Protein AF-A0A816H4E5-F1 (afdb_monomer)

Structure (mmCIF, N/CA/C/O backbone):
data_AF-A0A816H4E5-F1
#
_entry.id   AF-A0A816H4E5-F1
#
loop_
_atom_site.group_PDB
_atom_site.id
_atom_site.type_symbol
_atom_site.label_atom_id
_atom_site.label_alt_id
_atom_site.label_comp_id
_atom_site.label_asym_id
_atom_site.label_entity_id
_atom_site.label_seq_id
_atom_site.pdbx_PDB_ins_code
_atom_site.Cartn_x
_atom_site.Cartn_y
_atom_site.Cartn_z
_atom_site.occupancy
_atom_site.B_iso_or_equiv
_atom_site.auth_seq_id
_atom_site.auth_comp_id
_atom_site.auth_asym_id
_atom_site.auth_atom_id
_atom_site.pdbx_PDB_model_num
ATOM 1 N N . ILE A 1 1 ? 21.279 2.224 11.576 1.00 62.22 1 ILE A N 1
ATOM 2 C CA . ILE A 1 1 ? 20.087 2.809 12.242 1.00 62.22 1 ILE A CA 1
ATOM 3 C C . ILE A 1 1 ? 19.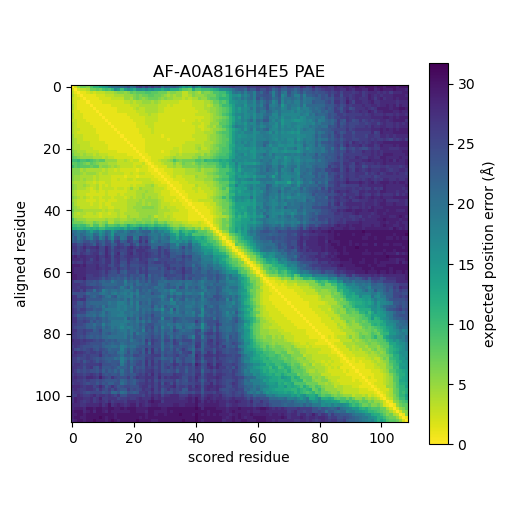223 3.607 11.260 1.00 62.22 1 ILE A C 1
ATOM 5 O O . ILE A 1 1 ? 18.076 3.229 11.075 1.00 62.22 1 ILE A O 1
ATOM 9 N N . GLN A 1 2 ? 19.721 4.661 10.594 1.00 75.56 2 GLN A N 1
ATOM 10 C CA . GLN A 1 2 ? 18.872 5.470 9.691 1.00 75.56 2 GLN A CA 1
ATOM 11 C C . GLN A 1 2 ? 18.427 4.720 8.422 1.00 75.56 2 GLN A C 1
ATOM 13 O O . GLN A 1 2 ? 17.239 4.708 8.117 1.00 75.56 2 GLN A O 1
ATOM 18 N N . GLU A 1 3 ? 19.348 4.041 7.731 1.00 83.25 3 GLU A N 1
ATOM 19 C CA . GLU A 1 3 ? 19.027 3.272 6.516 1.00 83.25 3 GLU A CA 1
ATOM 20 C C . GLU A 1 3 ? 18.075 2.104 6.796 1.00 83.25 3 GLU A C 1
ATOM 22 O O . GLU A 1 3 ? 17.076 1.937 6.112 1.00 83.25 3 GLU A O 1
ATOM 27 N N . GLU A 1 4 ? 18.334 1.349 7.860 1.00 84.00 4 GLU A N 1
ATOM 28 C CA . GLU A 1 4 ? 17.481 0.243 8.305 1.00 84.00 4 GLU A CA 1
ATOM 29 C C . GLU A 1 4 ? 16.048 0.700 8.611 1.00 84.00 4 GLU A C 1
ATOM 31 O O . GLU A 1 4 ? 15.085 0.049 8.214 1.00 84.00 4 GLU A O 1
ATOM 36 N N . THR A 1 5 ? 15.892 1.868 9.245 1.00 86.19 5 THR A N 1
ATOM 37 C CA . THR A 1 5 ? 14.567 2.439 9.525 1.00 86.19 5 THR A CA 1
ATOM 38 C C . THR A 1 5 ? 13.844 2.822 8.232 1.00 86.19 5 THR A C 1
ATOM 40 O O . THR A 1 5 ? 12.655 2.542 8.094 1.00 86.19 5 THR A O 1
ATOM 43 N N . LEU A 1 6 ? 14.556 3.426 7.274 1.00 86.81 6 LEU A N 1
ATOM 44 C CA . LEU A 1 6 ? 14.004 3.795 5.969 1.00 86.81 6 LEU A CA 1
ATOM 45 C C . LEU A 1 6 ? 13.586 2.548 5.173 1.00 86.81 6 LEU A C 1
ATOM 47 O O . LEU A 1 6 ? 12.460 2.473 4.691 1.00 86.81 6 LEU A O 1
ATOM 51 N N . ARG A 1 7 ? 14.459 1.538 5.099 1.00 86.88 7 ARG A N 1
ATOM 52 C CA . ARG A 1 7 ? 14.197 0.264 4.411 1.00 86.88 7 ARG A CA 1
ATOM 53 C C . ARG A 1 7 ? 13.011 -0.469 5.021 1.00 86.88 7 ARG A C 1
ATOM 55 O O . ARG A 1 7 ? 12.161 -0.974 4.294 1.00 86.88 7 ARG A O 1
ATOM 62 N N . PHE A 1 8 ? 12.896 -0.461 6.347 1.00 87.06 8 PHE A N 1
ATOM 63 C CA . PHE A 1 8 ? 11.754 -1.048 7.037 1.00 87.06 8 PHE A CA 1
ATOM 64 C C . PHE A 1 8 ? 10.441 -0.301 6.756 1.00 87.06 8 PHE A C 1
ATOM 66 O O . PHE A 1 8 ? 9.391 -0.932 6.620 1.00 87.06 8 PHE A O 1
ATOM 73 N N . GLN A 1 9 ? 10.477 1.029 6.631 1.00 83.94 9 GLN A N 1
ATOM 74 C CA . GLN A 1 9 ? 9.308 1.808 6.210 1.00 83.94 9 GLN A CA 1
ATOM 75 C C . GLN A 1 9 ? 8.900 1.480 4.770 1.00 83.94 9 GLN A C 1
ATOM 77 O O . GLN A 1 9 ? 7.719 1.232 4.523 1.00 83.94 9 GLN A O 1
ATOM 82 N N . THR A 1 10 ? 9.860 1.398 3.847 1.00 86.25 10 THR A N 1
ATOM 83 C CA . THR A 1 10 ? 9.607 0.985 2.459 1.00 86.25 10 THR A CA 1
ATOM 84 C C . THR A 1 10 ? 8.997 -0.413 2.406 1.00 86.25 10 THR A C 1
ATOM 86 O O . THR A 1 10 ? 7.954 -0.607 1.789 1.00 86.25 10 THR A O 1
ATOM 89 N N . PHE A 1 11 ? 9.567 -1.363 3.149 1.00 88.19 11 PHE A N 1
ATOM 90 C CA . PHE A 1 11 ? 9.062 -2.730 3.230 1.00 88.19 11 PHE A CA 1
ATOM 91 C C . PHE A 1 11 ? 7.605 -2.800 3.707 1.00 88.19 11 PHE A C 1
ATOM 93 O O . PHE A 1 11 ? 6.795 -3.513 3.114 1.00 88.19 11 PHE A O 1
ATOM 100 N N . LYS A 1 12 ? 7.233 -2.032 4.742 1.00 88.00 12 LYS A N 1
ATOM 101 C CA . LYS A 1 12 ? 5.837 -1.955 5.209 1.00 88.00 12 LYS A CA 1
ATOM 102 C C . LYS A 1 12 ? 4.891 -1.477 4.111 1.00 88.00 12 LYS A C 1
ATOM 104 O O . LYS A 1 12 ? 3.806 -2.036 3.960 1.00 88.00 12 LYS A O 1
ATOM 109 N N . GLN A 1 13 ? 5.299 -0.467 3.348 1.00 87.75 13 GLN A N 1
ATOM 110 C CA . GLN A 1 13 ? 4.490 0.065 2.256 1.00 87.75 13 GLN A CA 1
ATOM 111 C C . GLN A 1 13 ? 4.314 -0.967 1.133 1.00 87.75 13 GLN A C 1
ATOM 113 O O . GLN A 1 13 ? 3.204 -1.152 0.624 1.00 87.75 13 GLN A O 1
ATOM 118 N N . THR A 1 14 ? 5.382 -1.685 0.785 1.00 88.25 14 THR A N 1
ATOM 119 C CA . THR A 1 14 ? 5.337 -2.752 -0.220 1.00 88.25 14 THR A CA 1
ATOM 120 C C . THR A 1 14 ? 4.445 -3.903 0.234 1.00 88.25 14 THR A C 1
ATOM 122 O O . THR A 1 14 ? 3.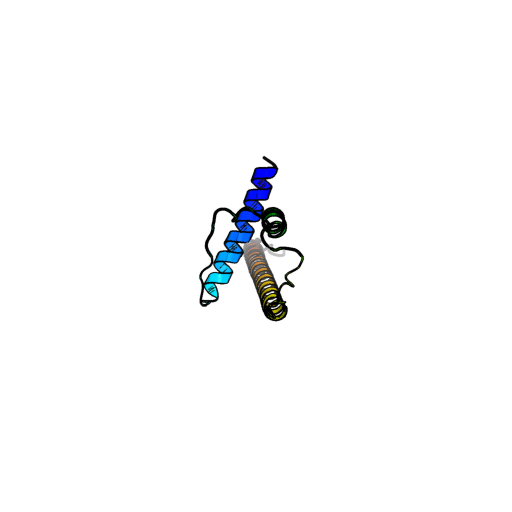595 -4.350 -0.531 1.00 88.25 14 THR A O 1
ATOM 125 N N . LEU A 1 15 ? 4.550 -4.329 1.497 1.00 87.19 15 LEU A N 1
ATOM 126 C CA . LEU A 1 15 ? 3.683 -5.359 2.076 1.00 87.19 15 LEU A CA 1
ATOM 127 C C . LEU A 1 15 ? 2.202 -4.966 2.000 1.00 87.19 15 LEU A C 1
ATOM 129 O O . LEU A 1 15 ? 1.377 -5.775 1.580 1.00 87.19 15 LEU A O 1
ATOM 133 N N . LEU A 1 16 ? 1.861 -3.723 2.352 1.00 86.62 16 LEU A N 1
ATOM 134 C CA . LEU A 1 16 ? 0.486 -3.229 2.228 1.00 86.62 16 LEU A CA 1
ATOM 135 C C . LEU A 1 16 ? -0.003 -3.270 0.780 1.00 86.62 16 LEU A C 1
ATOM 137 O O . LEU A 1 16 ? -1.148 -3.636 0.529 1.00 86.62 16 LEU A O 1
ATOM 141 N N . THR A 1 17 ? 0.862 -2.921 -0.168 1.00 87.06 17 THR A N 1
ATOM 142 C CA . THR A 1 17 ? 0.539 -2.944 -1.599 1.00 87.06 17 THR A CA 1
ATOM 143 C C . THR A 1 17 ? 0.294 -4.368 -2.091 1.00 87.06 17 THR A C 1
ATOM 145 O O . THR A 1 17 ? -0.693 -4.608 -2.782 1.00 87.06 17 THR A O 1
ATOM 148 N N . VAL A 1 18 ? 1.134 -5.323 -1.684 1.00 89.00 18 VAL A N 1
ATOM 149 C CA . VAL A 1 18 ? 0.979 -6.749 -2.005 1.00 89.00 18 VAL A CA 1
ATOM 150 C C . VAL A 1 18 ? -0.361 -7.277 -1.494 1.00 89.00 18 VAL A C 1
ATOM 152 O O . VAL A 1 18 ? -1.141 -7.831 -2.265 1.00 89.00 18 VAL A O 1
ATOM 155 N N . VAL A 1 19 ? -0.673 -7.038 -0.216 1.00 88.19 19 VAL A N 1
ATOM 156 C CA . VAL A 1 19 ? -1.936 -7.487 0.388 1.00 88.19 19 VAL A CA 1
ATOM 157 C C . VAL A 1 19 ? -3.136 -6.862 -0.323 1.00 88.19 19 VAL A C 1
ATOM 159 O O . VAL A 1 19 ? -4.059 -7.578 -0.702 1.00 88.19 19 VAL A O 1
ATOM 162 N N . LYS A 1 20 ? -3.109 -5.543 -0.563 1.00 85.00 20 LYS A N 1
ATOM 163 C CA . LYS A 1 20 ? -4.171 -4.831 -1.291 1.00 85.00 20 LYS A CA 1
ATOM 164 C C . LYS A 1 20 ? -4.369 -5.397 -2.701 1.00 85.00 20 LYS A C 1
ATOM 166 O O . LYS A 1 20 ? -5.505 -5.594 -3.110 1.00 85.00 20 LYS A O 1
ATOM 171 N N . THR A 1 21 ? -3.286 -5.705 -3.410 1.00 86.56 21 THR A N 1
ATOM 172 C CA . THR A 1 21 ? -3.338 -6.252 -4.776 1.00 86.56 21 THR A CA 1
ATOM 173 C C . THR A 1 21 ? -3.950 -7.651 -4.797 1.00 86.56 21 THR A C 1
ATOM 175 O O . THR A 1 21 ? -4.811 -7.929 -5.625 1.00 86.56 21 THR A O 1
ATOM 178 N N . ASN A 1 22 ? -3.579 -8.516 -3.851 1.00 88.12 22 ASN A N 1
ATOM 179 C CA . ASN A 1 22 ? -4.088 -9.890 -3.808 1.00 88.12 22 ASN A CA 1
ATOM 180 C C . ASN A 1 22 ? -5.563 -9.964 -3.391 1.00 88.12 22 ASN A C 1
ATOM 182 O O . ASN A 1 22 ? -6.278 -10.868 -3.816 1.00 88.12 22 ASN A O 1
ATOM 186 N N . ILE A 1 23 ? -6.053 -8.987 -2.619 1.00 89.19 23 ILE A N 1
ATOM 187 C CA . ILE A 1 23 ? -7.486 -8.859 -2.306 1.00 89.19 23 ILE A CA 1
ATOM 188 C C . ILE A 1 23 ? -8.320 -8.620 -3.575 1.00 89.19 23 ILE A C 1
ATOM 190 O O . ILE A 1 23 ? -9.460 -9.074 -3.640 1.00 89.19 23 ILE A O 1
ATOM 194 N N . LEU A 1 24 ? -7.760 -7.962 -4.596 1.00 86.19 24 LEU A N 1
ATOM 195 C CA . LEU A 1 24 ? -8.461 -7.674 -5.852 1.00 86.19 24 LEU A CA 1
ATOM 196 C C . LEU A 1 24 ? -8.643 -8.905 -6.757 1.00 86.19 24 LEU A C 1
ATOM 198 O O . LEU A 1 24 ? -9.309 -8.787 -7.781 1.00 86.19 24 LEU A O 1
ATOM 202 N N . GLN A 1 25 ? -8.084 -10.070 -6.393 1.00 86.75 25 GLN A N 1
ATOM 203 C CA . GLN A 1 25 ? -8.228 -11.339 -7.128 1.00 86.75 25 GLN A CA 1
ATOM 204 C C . GLN A 1 25 ? -7.952 -11.201 -8.635 1.00 86.75 25 GLN A C 1
ATOM 206 O O . GLN A 1 25 ? -8.701 -11.691 -9.483 1.00 86.75 25 GLN A O 1
ATOM 211 N N . LEU A 1 26 ? -6.870 -10.499 -8.970 1.00 87.06 26 LEU A N 1
ATOM 212 C CA . LEU A 1 26 ? -6.409 -10.361 -10.347 1.00 87.06 26 LEU A CA 1
ATOM 213 C C . LEU A 1 26 ? -5.933 -11.716 -10.895 1.00 87.06 26 LEU A C 1
ATOM 215 O O . LEU A 1 26 ? -5.770 -12.694 -10.169 1.00 87.06 26 LEU A O 1
ATOM 219 N N . SER A 1 27 ? -5.644 -11.780 -12.196 1.00 91.94 27 SER A N 1
ATOM 220 C CA . SER A 1 27 ? -5.092 -12.991 -12.825 1.00 91.94 27 SER A CA 1
ATOM 221 C C . SER A 1 27 ? -3.658 -13.323 -12.382 1.00 91.94 27 SER A C 1
ATOM 223 O O . SER A 1 27 ? -3.063 -14.266 -12.901 1.00 91.94 27 SER A O 1
ATOM 225 N N . TYR A 1 28 ? -3.078 -12.510 -11.498 1.00 87.75 28 TYR A N 1
ATOM 226 C CA . TYR A 1 28 ? -1.751 -12.674 -10.929 1.00 87.75 28 TYR A CA 1
ATOM 227 C C . TYR A 1 28 ? -1.783 -12.370 -9.430 1.00 87.75 28 TYR A C 1
ATOM 229 O O . TYR A 1 28 ? -2.608 -11.586 -8.959 1.00 87.75 28 TYR A O 1
ATOM 237 N N . GLU A 1 29 ? -0.835 -12.957 -8.707 1.00 89.94 29 GLU A N 1
ATOM 238 C CA . GLU A 1 29 ? -0.592 -12.673 -7.297 1.00 89.94 29 GLU A CA 1
ATOM 239 C C . GLU A 1 29 ? 0.693 -11.855 -7.157 1.00 89.94 29 GLU A C 1
ATOM 241 O O . GLU A 1 29 ? 1.698 -12.094 -7.831 1.00 89.94 29 GLU A O 1
ATOM 246 N N . ALA A 1 30 ? 0.647 -10.849 -6.294 1.00 89.88 30 ALA A N 1
ATOM 247 C CA . ALA A 1 30 ? 1.814 -10.124 -5.838 1.00 89.88 30 ALA A CA 1
ATOM 248 C C . ALA A 1 30 ? 2.448 -10.869 -4.654 1.00 89.88 30 ALA A C 1
ATOM 250 O O . ALA A 1 30 ? 1.754 -11.351 -3.758 1.00 89.88 30 ALA A O 1
ATOM 251 N N . GLU A 1 31 ? 3.777 -10.914 -4.613 1.00 91.06 31 GLU A N 1
ATOM 252 C CA . GLU A 1 31 ? 4.542 -11.526 -3.526 1.00 91.06 31 GLU A CA 1
ATOM 253 C C . GLU A 1 31 ? 5.682 -10.605 -3.088 1.00 91.06 31 GLU A C 1
ATOM 255 O O . GLU A 1 31 ? 6.216 -9.814 -3.873 1.00 91.06 31 GLU A O 1
ATOM 260 N N . LEU A 1 32 ? 6.086 -10.726 -1.821 1.00 90.31 32 LEU A N 1
ATOM 261 C CA . LEU A 1 32 ? 7.298 -10.078 -1.335 1.00 90.31 32 LEU A CA 1
ATOM 262 C C . LEU A 1 32 ? 8.521 -10.789 -1.914 1.00 90.31 32 LEU A C 1
ATOM 264 O O . LEU A 1 32 ? 8.748 -11.968 -1.658 1.00 90.31 32 LEU A O 1
ATOM 268 N N . ASN A 1 33 ? 9.331 -10.050 -2.662 1.00 89.88 33 ASN A N 1
ATOM 269 C CA . ASN A 1 33 ? 10.535 -10.565 -3.300 1.00 89.88 33 ASN A CA 1
ATOM 270 C C . ASN A 1 33 ? 11.786 -9.806 -2.824 1.00 89.88 33 ASN A C 1
ATOM 272 O O . ASN A 1 33 ? 11.732 -8.985 -1.909 1.00 89.88 33 ASN A O 1
ATOM 276 N N . ALA A 1 34 ? 12.925 -10.070 -3.468 1.00 88.19 34 ALA A N 1
ATOM 277 C CA . ALA A 1 34 ? 14.211 -9.445 -3.149 1.00 88.19 34 ALA A CA 1
ATOM 278 C C . ALA A 1 34 ? 14.255 -7.913 -3.340 1.00 88.19 34 ALA A C 1
ATOM 280 O O . ALA A 1 34 ? 15.267 -7.302 -3.022 1.00 88.19 34 ALA A O 1
ATOM 281 N N . TYR A 1 35 ? 13.193 -7.307 -3.873 1.00 88.50 35 TYR A N 1
ATOM 282 C CA . TYR A 1 35 ? 13.054 -5.867 -4.082 1.00 88.50 35 TYR A CA 1
ATOM 283 C C . TYR A 1 35 ? 12.011 -5.244 -3.146 1.00 88.50 35 TYR A C 1
ATOM 285 O O . TYR A 1 35 ? 11.607 -4.101 -3.343 1.00 88.50 35 TYR A O 1
ATOM 293 N N . ALA A 1 36 ? 11.530 -5.982 -2.141 1.00 87.50 36 ALA A N 1
ATOM 294 C CA . ALA A 1 36 ? 10.455 -5.519 -1.269 1.00 87.50 36 ALA A CA 1
ATOM 295 C C . ALA A 1 36 ? 10.816 -4.270 -0.444 1.00 87.50 36 ALA A C 1
ATOM 297 O O . ALA A 1 36 ? 9.933 -3.525 -0.021 1.00 87.50 36 ALA A O 1
ATOM 298 N N . ASP A 1 37 ? 12.102 -4.035 -0.216 1.00 88.50 37 ASP A N 1
ATOM 299 C CA . ASP A 1 37 ? 12.664 -2.895 0.502 1.00 88.50 37 ASP A CA 1
ATOM 300 C C . ASP A 1 37 ? 13.069 -1.731 -0.422 1.00 88.50 37 ASP A C 1
ATOM 302 O O . ASP A 1 37 ? 13.657 -0.747 0.042 1.00 88.50 37 ASP A O 1
ATOM 306 N N . PHE A 1 38 ? 12.757 -1.819 -1.720 1.00 85.12 38 PHE A N 1
ATOM 307 C CA . PHE A 1 38 ? 13.097 -0.808 -2.717 1.00 85.12 38 PHE A CA 1
ATOM 308 C C . PHE A 1 38 ? 11.893 0.074 -3.020 1.00 85.12 38 PHE A C 1
ATOM 310 O O . PHE A 1 38 ? 10.759 -0.383 -3.145 1.00 85.12 38 PHE A O 1
ATOM 317 N N . THR A 1 39 ? 12.155 1.362 -3.202 1.00 85.25 39 THR A N 1
ATOM 318 C CA . THR A 1 39 ? 11.197 2.267 -3.836 1.00 85.25 39 THR A CA 1
ATOM 319 C C . THR A 1 39 ? 11.196 2.053 -5.352 1.00 85.25 39 THR A C 1
ATOM 321 O O . THR A 1 39 ? 12.203 1.639 -5.930 1.00 85.25 39 THR A O 1
ATOM 324 N N . ASN A 1 40 ? 10.102 2.407 -6.034 1.00 81.31 40 ASN A N 1
ATOM 325 C CA . ASN A 1 40 ? 10.025 2.301 -7.500 1.00 81.31 40 ASN A CA 1
ATOM 326 C C . ASN A 1 40 ? 11.168 3.059 -8.200 1.00 81.31 40 ASN A C 1
ATOM 328 O O . ASN A 1 40 ? 11.754 2.550 -9.146 1.00 81.31 40 ASN A O 1
ATOM 332 N N . SER A 1 41 ? 11.553 4.230 -7.676 1.00 83.12 41 SER A N 1
ATOM 333 C CA . SER A 1 41 ? 12.695 5.006 -8.183 1.00 83.12 41 SER A CA 1
ATOM 334 C C . SER A 1 41 ? 14.016 4.235 -8.080 1.00 83.12 41 SER A C 1
ATOM 336 O O . SER A 1 41 ? 14.811 4.221 -9.022 1.00 83.12 41 SER A O 1
ATOM 338 N N . GLU A 1 42 ? 14.250 3.555 -6.955 1.00 84.06 42 GLU A N 1
ATOM 339 C CA . GLU A 1 42 ? 15.447 2.731 -6.762 1.00 84.06 42 GLU A CA 1
ATOM 340 C C . GLU A 1 42 ? 15.444 1.523 -7.699 1.00 84.06 42 GLU A C 1
ATOM 342 O O . GLU A 1 42 ? 16.450 1.262 -8.361 1.00 84.06 42 GLU A O 1
ATOM 347 N N . PHE A 1 43 ? 14.306 0.841 -7.827 1.00 84.69 43 PHE A N 1
ATOM 348 C CA . PHE A 1 43 ? 14.140 -0.275 -8.755 1.00 84.69 43 PHE A CA 1
ATOM 349 C C . PHE A 1 43 ? 14.392 0.148 -10.214 1.00 84.69 43 PHE A C 1
ATOM 351 O O . PHE A 1 43 ? 15.194 -0.473 -10.918 1.00 84.69 43 PHE A O 1
ATOM 358 N N . ASP A 1 44 ? 13.799 1.261 -10.649 1.00 79.38 44 ASP A N 1
ATOM 359 C CA . ASP A 1 44 ? 13.970 1.821 -11.993 1.00 79.38 44 ASP A CA 1
ATOM 360 C C . ASP A 1 44 ? 15.413 2.260 -12.260 1.00 79.38 44 ASP A C 1
ATOM 362 O O . ASP A 1 44 ? 15.946 2.061 -13.358 1.00 79.38 44 ASP A O 1
ATOM 366 N N . SER A 1 45 ? 16.079 2.832 -11.252 1.00 78.56 45 SER A N 1
ATOM 367 C CA . SER A 1 45 ? 17.483 3.231 -11.356 1.00 78.56 45 SER A CA 1
ATOM 368 C C . SER A 1 45 ? 18.409 2.032 -11.587 1.00 78.56 45 SER A C 1
ATOM 370 O O . SER A 1 45 ? 19.368 2.150 -12.349 1.00 78.56 45 SER A O 1
ATOM 372 N N . GLN A 1 46 ? 18.083 0.861 -11.026 1.00 71.00 46 GLN A N 1
ATOM 373 C CA . GLN A 1 46 ? 18.836 -0.377 -11.244 1.00 71.00 46 GLN A CA 1
ATOM 374 C C . GLN A 1 46 ? 18.501 -1.068 -12.573 1.00 71.00 46 GLN A C 1
ATOM 376 O O . GLN A 1 46 ? 19.325 -1.809 -13.109 1.00 71.00 46 GLN A O 1
ATOM 381 N N . LYS A 1 47 ? 17.312 -0.821 -13.137 1.00 65.50 47 LYS A N 1
ATOM 382 C CA . LYS A 1 47 ? 16.875 -1.377 -14.430 1.00 65.50 47 LYS A CA 1
ATOM 383 C C . LYS A 1 47 ? 17.185 -0.484 -15.637 1.00 65.50 47 LYS A C 1
ATOM 385 O O . LYS A 1 47 ? 16.921 -0.900 -16.771 1.00 65.50 47 LYS A O 1
ATOM 390 N N . LYS A 1 48 ? 17.800 0.693 -15.443 1.00 56.66 48 LYS A N 1
ATOM 391 C CA . LYS A 1 48 ? 18.364 1.543 -16.513 1.00 56.66 48 LYS A CA 1
ATOM 392 C C . LYS A 1 48 ? 19.513 0.822 -17.237 1.00 56.66 48 LYS A C 1
ATOM 394 O O . LYS A 1 48 ? 20.688 1.071 -17.001 1.00 56.66 48 LYS A O 1
ATOM 399 N N . GLY A 1 49 ? 19.160 -0.084 -18.138 1.00 57.81 49 GLY A N 1
ATOM 400 C CA . GLY A 1 49 ? 20.122 -0.806 -18.969 1.00 57.81 49 GLY A CA 1
ATOM 401 C C . GLY A 1 49 ? 19.520 -1.858 -19.896 1.00 57.81 49 GLY A C 1
ATOM 402 O O . GLY A 1 49 ? 20.188 -2.254 -20.842 1.00 57.81 49 GLY A O 1
ATOM 403 N N . LEU A 1 50 ? 18.272 -2.298 -19.675 1.00 59.22 50 LEU A N 1
ATOM 404 C CA . LEU A 1 50 ? 17.695 -3.400 -20.461 1.00 59.22 50 LEU A CA 1
ATOM 405 C C . LEU A 1 50 ? 16.989 -2.989 -21.765 1.00 59.22 50 LEU A C 1
ATOM 407 O O . LEU A 1 50 ? 16.716 -3.860 -22.585 1.00 59.22 50 LEU A O 1
ATOM 411 N N . ILE A 1 51 ? 16.694 -1.702 -21.983 1.00 57.28 51 ILE A N 1
ATOM 412 C CA . ILE A 1 51 ? 15.995 -1.233 -23.192 1.00 57.28 51 ILE A CA 1
ATOM 413 C C . ILE A 1 51 ? 16.887 -0.221 -23.926 1.00 57.28 51 ILE A C 1
ATOM 415 O O . ILE A 1 51 ? 17.158 0.849 -23.371 1.00 57.28 51 ILE A O 1
ATOM 419 N N . PRO A 1 52 ? 17.346 -0.516 -25.158 1.00 55.06 52 PRO A N 1
ATOM 420 C CA . PRO A 1 52 ? 18.000 0.470 -26.008 1.00 55.06 52 PRO A CA 1
ATOM 421 C C . PRO A 1 52 ? 17.062 1.658 -26.225 1.00 55.06 52 PRO A C 1
ATOM 423 O O . PRO A 1 52 ? 15.886 1.476 -26.537 1.00 55.06 52 PRO A O 1
ATOM 426 N N . SER A 1 53 ? 17.580 2.881 -26.116 1.00 57.44 53 SER A N 1
ATOM 427 C CA . SER A 1 53 ? 16.834 4.141 -26.283 1.00 57.44 53 SER A CA 1
ATOM 428 C C . SER A 1 53 ? 16.086 4.286 -27.622 1.00 57.44 53 SER A C 1
ATOM 430 O O . SER A 1 53 ? 15.300 5.217 -27.786 1.00 57.44 53 SER A O 1
ATOM 432 N N . SER A 1 54 ? 16.312 3.377 -28.573 1.00 56.44 54 SER A N 1
ATOM 433 C CA . SER A 1 54 ? 15.689 3.308 -29.895 1.00 56.44 54 SER A CA 1
ATOM 434 C C . SER A 1 54 ? 14.365 2.535 -29.948 1.00 56.44 54 SER A C 1
ATOM 436 O O . SER A 1 54 ? 13.613 2.708 -30.908 1.00 56.44 54 SER A O 1
ATOM 438 N N . GLN A 1 55 ? 14.032 1.716 -28.945 1.00 53.47 55 GLN A N 1
ATOM 439 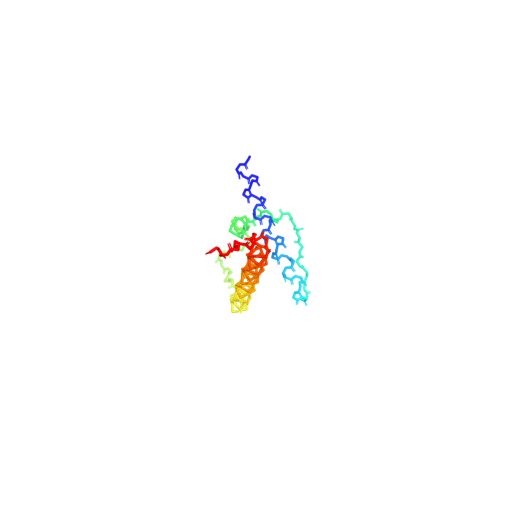C CA . GLN A 1 55 ? 12.702 1.116 -28.840 1.00 53.47 55 GLN A CA 1
ATOM 440 C C . GLN A 1 55 ? 11.795 2.072 -28.070 1.00 53.47 55 GLN A C 1
ATOM 442 O O . GLN A 1 55 ? 11.926 2.238 -26.857 1.00 53.47 55 GLN A O 1
ATOM 447 N N . LYS A 1 56 ? 10.862 2.719 -28.784 1.00 51.00 56 LYS A N 1
ATOM 448 C CA . LYS A 1 56 ? 9.736 3.401 -28.141 1.00 51.00 56 LYS A CA 1
ATOM 449 C C . LYS A 1 56 ? 9.101 2.393 -27.187 1.00 51.00 56 LYS A C 1
ATOM 451 O O . LYS A 1 56 ? 8.659 1.336 -27.634 1.00 51.00 56 LYS A O 1
ATOM 456 N N . ARG A 1 57 ? 9.073 2.708 -25.887 1.00 50.06 57 ARG A N 1
ATOM 457 C CA . ARG A 1 57 ? 8.181 2.003 -24.967 1.00 50.06 57 ARG A CA 1
ATOM 458 C C . ARG A 1 57 ? 6.802 2.127 -25.600 1.00 50.06 57 ARG A C 1
ATOM 460 O O . ARG A 1 57 ? 6.363 3.248 -25.857 1.00 50.06 57 ARG A O 1
ATOM 467 N N . ASN A 1 58 ? 6.163 1.009 -25.926 1.00 45.72 58 ASN A N 1
ATOM 468 C CA . ASN A 1 58 ? 4.733 1.054 -26.173 1.00 45.72 58 ASN A CA 1
ATOM 469 C C . ASN A 1 58 ? 4.151 1.667 -24.897 1.00 45.72 58 ASN A C 1
ATOM 471 O O . ASN A 1 58 ? 4.373 1.116 -23.818 1.00 45.72 58 ASN A O 1
ATOM 475 N N . HIS A 1 59 ? 3.543 2.851 -24.998 1.00 48.38 59 HIS A N 1
ATOM 476 C CA . HIS A 1 59 ? 2.719 3.378 -23.919 1.00 48.38 59 HIS A CA 1
ATOM 477 C C . HIS A 1 59 ? 1.619 2.336 -23.738 1.00 48.38 59 HIS A C 1
ATOM 479 O O . HIS A 1 59 ? 0.701 2.249 -24.551 1.00 48.38 59 HIS A O 1
ATOM 485 N N . PHE A 1 60 ? 1.799 1.454 -22.760 1.00 45.47 60 PHE A N 1
ATOM 486 C CA . PHE A 1 60 ? 0.716 0.622 -22.286 1.00 45.47 60 PHE A CA 1
ATOM 487 C C . PHE A 1 60 ? -0.309 1.582 -21.695 1.00 45.47 60 PHE A C 1
ATOM 489 O O . PHE A 1 60 ? 0.043 2.491 -20.947 1.00 45.47 60 PHE A O 1
ATOM 496 N N . ASN A 1 61 ? -1.557 1.421 -22.116 1.00 47.91 61 ASN A N 1
ATOM 497 C CA . ASN A 1 61 ? -2.685 2.307 -21.836 1.00 47.91 61 ASN A CA 1
ATOM 498 C C . ASN A 1 61 ? -3.177 2.177 -20.374 1.00 47.91 61 ASN A C 1
ATOM 500 O O . ASN A 1 61 ? -4.348 2.403 -20.086 1.00 47.91 61 ASN A O 1
ATOM 504 N N . ASP A 1 62 ? -2.290 1.766 -19.467 1.00 53.69 62 ASP A N 1
ATOM 505 C CA . ASP A 1 62 ? -2.595 1.352 -18.097 1.00 53.69 62 ASP A CA 1
ATOM 506 C C . ASP A 1 62 ? -2.549 2.537 -17.122 1.00 53.69 62 ASP A C 1
ATOM 508 O O . ASP A 1 62 ? -2.992 2.406 -15.985 1.00 53.69 62 ASP A O 1
ATOM 512 N N . ASP A 1 63 ? -2.074 3.709 -17.564 1.00 54.56 63 ASP A N 1
ATOM 513 C CA . ASP A 1 63 ? -2.029 4.932 -16.752 1.00 54.56 63 ASP A CA 1
ATOM 514 C C . ASP A 1 63 ? -3.430 5.306 -16.228 1.00 54.56 63 ASP A C 1
ATOM 516 O O . ASP A 1 63 ? -3.577 5.728 -15.086 1.00 54.56 63 ASP A O 1
ATOM 520 N N . GLU A 1 64 ? -4.488 5.066 -17.009 1.00 57.03 64 GLU A N 1
ATOM 521 C CA . GLU A 1 64 ? -5.871 5.353 -16.601 1.00 57.03 64 GLU A CA 1
ATOM 522 C C . GLU A 1 64 ? -6.395 4.351 -15.551 1.00 57.03 64 GLU A C 1
ATOM 524 O O . GLU A 1 64 ? -7.115 4.731 -14.624 1.00 57.03 64 GLU A O 1
ATOM 529 N N . GLN A 1 65 ? -5.977 3.082 -15.639 1.00 59.25 65 GLN A N 1
ATOM 530 C CA . GLN A 1 65 ? -6.307 2.052 -14.645 1.00 59.25 65 GLN A CA 1
ATOM 531 C C . GLN A 1 65 ? -5.530 2.265 -13.343 1.00 59.25 65 GLN A C 1
ATOM 533 O O . GLN A 1 65 ? -6.088 2.116 -12.257 1.00 59.25 65 GLN A O 1
ATOM 538 N N . ILE A 1 66 ? -4.260 2.668 -13.441 1.00 63.22 66 ILE A N 1
ATOM 539 C CA . ILE A 1 66 ? -3.420 3.013 -12.292 1.00 63.22 66 ILE A CA 1
ATOM 540 C C . ILE A 1 66 ? -3.995 4.234 -11.565 1.00 63.22 66 ILE A C 1
ATOM 542 O O . ILE A 1 66 ? -4.098 4.211 -10.341 1.00 63.22 66 ILE A O 1
ATOM 546 N N . GLU A 1 67 ? -4.428 5.269 -12.287 1.00 63.78 67 GLU A N 1
ATOM 547 C CA . GLU A 1 67 ? -5.072 6.446 -11.687 1.00 63.78 67 GLU A CA 1
ATOM 548 C C . GLU A 1 67 ? -6.400 6.094 -10.994 1.00 63.78 67 GLU A C 1
ATOM 550 O O . GLU A 1 67 ? -6.670 6.583 -9.893 1.00 63.78 67 GLU A O 1
ATOM 555 N N . GLN A 1 68 ? -7.204 5.188 -11.564 1.00 68.50 68 GLN A N 1
ATOM 556 C CA . GLN A 1 68 ? -8.407 4.671 -10.897 1.00 68.50 68 GLN A CA 1
ATOM 557 C C . GLN A 1 68 ? -8.078 3.900 -9.613 1.00 68.50 68 GLN A C 1
ATOM 559 O O . GLN A 1 68 ? -8.679 4.164 -8.570 1.00 68.50 68 GLN A O 1
ATOM 564 N N . LEU A 1 69 ? -7.081 3.014 -9.651 1.00 70.38 69 LEU A N 1
ATOM 565 C CA . LEU A 1 69 ? -6.602 2.277 -8.479 1.00 70.38 69 LEU A CA 1
ATOM 566 C C . LEU A 1 69 ? -6.077 3.219 -7.386 1.00 70.38 69 LEU A C 1
ATOM 568 O O . LEU A 1 69 ? -6.414 3.067 -6.212 1.00 70.38 69 LEU A O 1
ATOM 572 N N . LEU A 1 70 ? -5.292 4.235 -7.750 1.00 71.06 70 LEU A N 1
ATOM 573 C CA . LEU A 1 70 ? -4.789 5.243 -6.811 1.00 71.06 70 LEU A CA 1
ATOM 574 C C . LEU A 1 70 ? -5.922 6.077 -6.196 1.00 71.06 70 LEU A C 1
ATOM 576 O O . LEU A 1 70 ? -5.864 6.429 -5.012 1.00 71.06 70 LEU A O 1
ATOM 580 N N . PHE A 1 71 ? -6.962 6.379 -6.973 1.00 75.44 71 PHE A N 1
ATOM 581 C CA . PHE A 1 71 ? -8.152 7.069 -6.488 1.00 75.44 71 PHE A CA 1
ATOM 582 C C . PHE A 1 71 ? -8.939 6.218 -5.481 1.00 75.44 71 PHE A C 1
ATOM 584 O O . PHE A 1 71 ? -9.295 6.711 -4.406 1.00 75.44 71 PHE A O 1
ATOM 591 N N . GLU A 1 72 ? -9.163 4.937 -5.777 1.00 76.19 72 GLU A N 1
ATOM 592 C CA . GLU A 1 72 ? -9.830 4.005 -4.862 1.00 76.19 72 GLU A CA 1
ATOM 593 C C . GLU A 1 72 ? -9.042 3.810 -3.564 1.00 76.19 72 GLU A C 1
ATOM 595 O O . GLU A 1 72 ? -9.614 3.917 -2.476 1.00 76.19 72 GLU A O 1
ATOM 600 N N . LEU A 1 73 ? -7.720 3.637 -3.649 1.00 72.69 73 LEU A N 1
ATOM 601 C CA . LEU A 1 73 ? -6.853 3.524 -2.474 1.00 72.69 73 LEU A CA 1
ATOM 602 C C . LEU A 1 73 ? -6.945 4.753 -1.562 1.00 72.69 73 LEU A C 1
ATOM 604 O O . LEU A 1 73 ? -7.041 4.609 -0.342 1.00 72.69 73 LEU A O 1
ATOM 608 N N . ARG A 1 74 ? -6.989 5.957 -2.142 1.00 80.81 74 ARG A N 1
ATOM 609 C CA . ARG A 1 74 ? -7.145 7.206 -1.383 1.00 80.81 74 ARG A CA 1
ATOM 610 C C . ARG A 1 74 ? -8.505 7.293 -0.683 1.00 80.81 74 ARG A C 1
ATOM 612 O O . ARG A 1 74 ? -8.601 7.851 0.411 1.00 80.81 74 ARG A O 1
ATOM 619 N N . ASN A 1 75 ? -9.561 6.762 -1.296 1.00 79.94 75 ASN A N 1
ATOM 620 C CA . ASN A 1 75 ? -10.889 6.732 -0.684 1.00 79.94 75 ASN A CA 1
ATOM 621 C C . ASN A 1 75 ? -10.955 5.736 0.477 1.00 79.94 75 ASN A C 1
ATOM 623 O O . ASN A 1 75 ? -11.528 6.066 1.515 1.00 79.94 75 ASN A O 1
ATOM 627 N N . ILE A 1 76 ? -10.317 4.572 0.339 1.00 80.56 76 ILE A N 1
ATOM 628 C CA . ILE A 1 76 ? -10.209 3.578 1.415 1.00 80.56 76 ILE A CA 1
ATOM 629 C C . ILE A 1 76 ? -9.453 4.165 2.614 1.00 80.56 76 ILE A C 1
ATOM 631 O O . ILE A 1 76 ? -9.920 4.062 3.744 1.00 80.56 76 ILE A O 1
ATOM 635 N N . GLU A 1 77 ? -8.334 4.858 2.388 1.00 78.75 77 GLU A N 1
ATOM 636 C CA . GLU A 1 77 ? -7.572 5.502 3.471 1.00 78.75 77 GLU A CA 1
ATOM 637 C C . GLU A 1 77 ? -8.379 6.585 4.198 1.00 78.75 77 GLU A C 1
ATOM 639 O O . GLU A 1 77 ? -8.324 6.688 5.424 1.00 78.75 77 GLU A O 1
ATOM 644 N N . LYS A 1 78 ? -9.186 7.365 3.467 1.00 80.50 78 LYS A N 1
ATOM 645 C CA . LYS A 1 78 ? -10.109 8.331 4.079 1.00 80.50 78 LYS A CA 1
ATOM 646 C C . LYS A 1 78 ? -11.196 7.653 4.908 1.00 80.50 78 LYS A C 1
ATOM 648 O O . LYS A 1 78 ? -11.516 8.152 5.982 1.00 80.50 78 LYS A O 1
ATOM 653 N N . GLN A 1 79 ? -11.769 6.555 4.420 1.00 74.75 79 GLN A N 1
ATOM 654 C CA . GLN A 1 79 ? -12.788 5.790 5.146 1.00 74.75 79 GLN A CA 1
ATOM 655 C C . GLN A 1 79 ? -12.217 5.233 6.455 1.00 74.75 79 GLN A C 1
ATOM 657 O O . GLN A 1 79 ? -12.821 5.429 7.505 1.00 74.75 79 GLN A O 1
ATOM 662 N N . GLN A 1 80 ? -11.015 4.651 6.406 1.00 77.94 80 GLN A N 1
ATOM 663 C CA . GLN A 1 80 ? -10.308 4.155 7.588 1.00 77.94 80 GLN A CA 1
ATOM 664 C C . GLN A 1 80 ? -10.054 5.277 8.605 1.00 77.94 80 GLN A C 1
ATOM 666 O O . GLN A 1 80 ? -10.365 5.130 9.780 1.00 77.94 80 GLN A O 1
ATOM 671 N N . TYR A 1 81 ? -9.566 6.437 8.151 1.00 82.94 81 TYR A N 1
ATOM 672 C CA . TYR A 1 81 ? -9.351 7.589 9.029 1.00 82.94 81 TYR A CA 1
ATOM 673 C C . TYR A 1 81 ? -10.643 8.068 9.708 1.00 82.94 81 TYR A 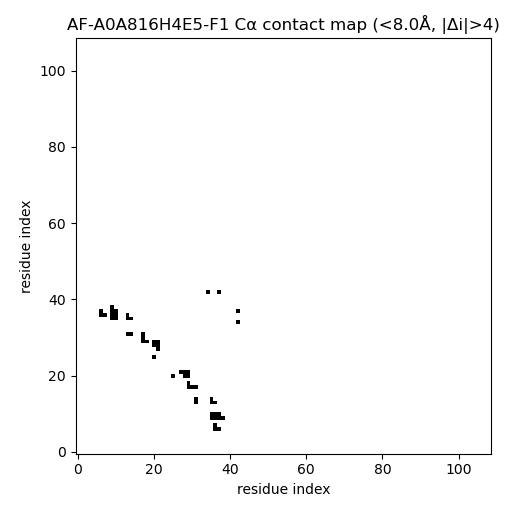C 1
ATOM 675 O O . TYR A 1 81 ? -10.625 8.425 10.886 1.00 82.94 81 TYR A O 1
ATOM 683 N N . MET A 1 82 ? -11.759 8.097 8.975 1.00 75.25 82 MET A N 1
ATOM 684 C CA . MET A 1 82 ? -13.054 8.493 9.533 1.00 75.25 82 MET A CA 1
ATOM 685 C C . MET A 1 82 ? -13.564 7.472 10.552 1.00 75.25 82 MET A C 1
ATOM 687 O O . MET A 1 82 ? -14.078 7.885 11.586 1.00 75.25 82 MET A O 1
ATOM 691 N N . PHE A 1 83 ? -13.367 6.178 10.295 1.00 78.94 83 PHE A N 1
ATOM 692 C CA . PHE A 1 83 ? -13.715 5.101 11.221 1.00 78.94 83 PHE A CA 1
ATOM 693 C C . PHE A 1 83 ? -12.903 5.181 12.52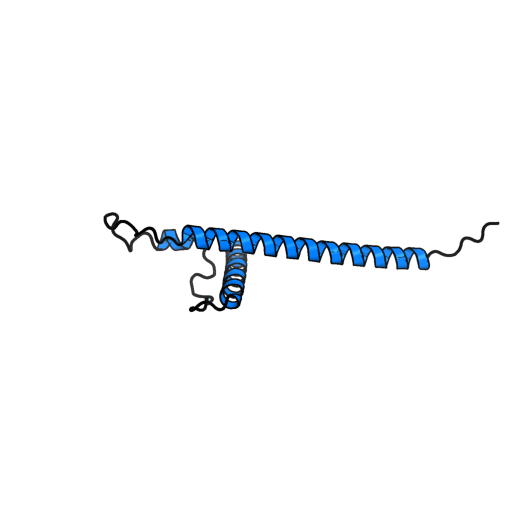8 1.00 78.94 83 PHE A C 1
ATOM 695 O O . PHE A 1 83 ? -13.475 5.261 13.614 1.00 78.94 83 PHE A O 1
ATOM 702 N N . ASP A 1 84 ? -11.576 5.303 12.429 1.00 81.38 84 ASP A N 1
ATOM 703 C CA . ASP A 1 84 ? -10.682 5.458 13.588 1.00 81.38 84 ASP A CA 1
ATOM 704 C C . ASP A 1 84 ? -10.946 6.763 14.367 1.00 81.38 84 ASP A C 1
ATOM 706 O O . ASP A 1 84 ? -10.561 6.924 15.532 1.00 81.38 84 ASP A O 1
ATOM 710 N N . LYS A 1 85 ? -11.521 7.771 13.703 1.00 82.88 85 LYS A N 1
ATOM 711 C CA . LYS A 1 85 ? -11.951 9.013 14.346 1.00 82.88 85 LYS A CA 1
ATOM 712 C C . LYS A 1 85 ? -13.260 8.804 15.109 1.00 82.88 85 LYS A C 1
ATOM 714 O O . LYS A 1 85 ? -13.336 9.256 16.247 1.00 82.88 85 LYS A O 1
ATOM 719 N N . SER A 1 86 ? -14.238 8.111 14.522 1.00 79.19 86 SER A N 1
ATOM 720 C CA . SER A 1 86 ? -15.507 7.816 15.195 1.00 79.19 86 SER A CA 1
ATOM 721 C C . SER A 1 86 ? -15.331 6.920 16.418 1.00 79.19 86 SER A C 1
ATOM 723 O O . SER A 1 86 ? -15.892 7.244 17.457 1.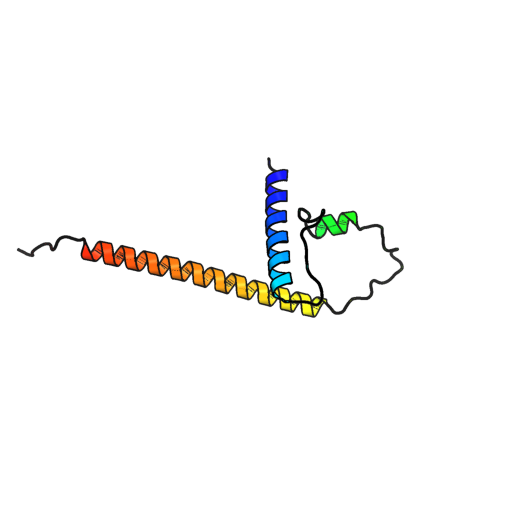00 79.19 86 SER A O 1
ATOM 725 N N . GLU A 1 87 ? -14.492 5.877 16.357 1.00 81.75 87 GLU A N 1
ATOM 726 C CA . GLU A 1 87 ? -14.229 5.026 17.534 1.00 81.75 87 GLU A CA 1
ATOM 727 C C . GLU A 1 87 ? -13.642 5.837 18.698 1.00 81.75 87 GLU A C 1
ATOM 729 O O . GLU A 1 87 ? -14.041 5.680 19.850 1.00 81.75 87 GLU A O 1
ATOM 734 N N . ARG A 1 88 ? -12.731 6.774 18.403 1.00 78.00 88 ARG A N 1
ATOM 735 C CA . ARG A 1 88 ? -12.157 7.658 19.428 1.00 78.00 88 ARG A CA 1
ATOM 736 C C . ARG A 1 88 ? -13.168 8.638 20.015 1.00 78.00 88 ARG A C 1
ATOM 738 O O . ARG A 1 88 ? -13.054 8.976 21.191 1.00 78.00 88 ARG A O 1
ATOM 745 N N . GLU A 1 89 ? -14.106 9.136 1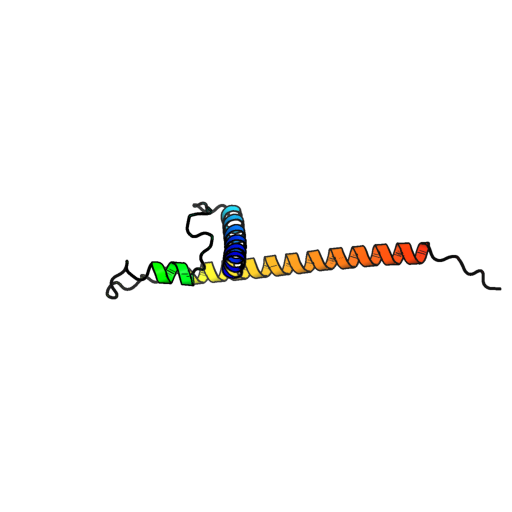9.213 1.00 81.81 89 GLU A N 1
ATOM 746 C CA . GLU A 1 89 ? -15.183 10.010 19.694 1.00 81.81 89 GLU A CA 1
ATOM 747 C C . GLU A 1 89 ? -16.155 9.231 20.596 1.00 81.81 89 GLU A C 1
ATOM 749 O O . GLU A 1 89 ? -16.499 9.716 21.673 1.00 81.81 89 GLU A O 1
ATOM 754 N N . GLU A 1 90 ? -16.496 7.994 20.234 1.00 79.44 90 GLU A N 1
ATOM 755 C CA . GLU A 1 90 ? -17.369 7.117 21.023 1.00 79.44 90 GLU A CA 1
ATOM 756 C C . GLU A 1 90 ? -16.729 6.726 22.372 1.00 79.44 90 GLU A C 1
ATOM 758 O O . GLU A 1 90 ? -17.360 6.859 23.424 1.00 79.44 90 GLU A O 1
ATOM 763 N N . GLU A 1 91 ? -15.435 6.376 22.390 1.00 80.50 91 GLU A N 1
ATOM 764 C CA . GLU A 1 91 ? -14.690 6.130 23.638 1.00 80.50 91 GLU A CA 1
ATOM 765 C C . GLU A 1 91 ? -14.650 7.360 24.563 1.00 80.50 91 GLU A C 1
ATOM 767 O O . GLU A 1 91 ? -14.686 7.238 25.795 1.00 80.50 91 GLU A O 1
ATOM 772 N N . LEU A 1 92 ? -14.535 8.563 23.991 1.00 79.25 92 LEU A N 1
ATOM 773 C CA . LEU A 1 92 ? -14.537 9.810 24.755 1.00 79.25 92 LEU A CA 1
ATOM 774 C C . LEU A 1 92 ? -15.914 10.088 25.363 1.00 79.25 92 LEU A C 1
ATOM 776 O O . LEU A 1 92 ? -15.985 10.468 26.536 1.00 79.25 92 LEU A O 1
ATOM 780 N N . GLU A 1 93 ? -16.991 9.853 24.614 1.00 82.75 93 GLU A N 1
ATOM 781 C CA . GLU A 1 93 ? -18.361 9.995 25.110 1.00 82.75 93 GLU A CA 1
ATOM 782 C C . GLU A 1 93 ? -18.672 8.998 26.230 1.00 82.75 93 GLU A C 1
ATOM 784 O O . GLU A 1 93 ? -19.228 9.389 27.262 1.00 82.75 93 GLU A O 1
ATOM 789 N N . GLU A 1 94 ? -18.265 7.733 26.095 1.00 81.88 94 GLU A N 1
ATOM 790 C CA . GLU A 1 94 ? -18.421 6.738 27.161 1.00 81.88 94 GLU A CA 1
ATOM 791 C C . GLU A 1 94 ? -17.672 7.150 28.432 1.00 81.88 94 GLU A C 1
ATOM 793 O O . GLU A 1 94 ? -18.234 7.113 29.535 1.00 81.88 94 GLU A O 1
ATOM 798 N N . ARG A 1 95 ? -16.424 7.616 28.299 1.00 79.38 95 ARG A N 1
ATOM 799 C CA . ARG A 1 95 ? -15.640 8.130 29.433 1.00 79.38 95 ARG A CA 1
ATOM 800 C C . ARG A 1 95 ? -16.307 9.332 30.092 1.00 79.38 95 ARG A C 1
ATOM 802 O O . ARG A 1 95 ? -16.328 9.416 31.323 1.00 79.38 95 ARG A O 1
ATOM 809 N N . GLU A 1 96 ? -16.877 10.243 29.309 1.00 82.62 96 GLU A N 1
ATOM 810 C CA . GLU A 1 96 ? -17.582 11.412 29.832 1.00 82.62 96 GLU A CA 1
ATOM 811 C C . GLU A 1 96 ? -18.888 11.019 30.546 1.00 82.62 96 GLU A C 1
ATOM 813 O O . GLU A 1 96 ? -19.207 11.567 31.606 1.00 82.62 96 GLU A O 1
ATOM 818 N N . GLN A 1 97 ? -19.626 10.030 30.031 1.00 80.00 97 GLN A N 1
ATOM 819 C CA . GLN A 1 97 ? -20.816 9.493 30.695 1.00 80.00 97 GLN A CA 1
ATOM 820 C C . GLN A 1 97 ? -20.476 8.791 32.014 1.00 80.00 97 GLN A C 1
ATOM 822 O O . GLN A 1 97 ? -21.172 8.999 33.015 1.00 80.00 97 GLN A O 1
ATOM 827 N N . ILE A 1 98 ? -19.402 7.997 32.046 1.00 83.31 98 ILE A N 1
ATOM 828 C CA . ILE A 1 98 ? -18.899 7.364 33.273 1.00 83.31 98 ILE A CA 1
ATOM 829 C C . ILE A 1 98 ? -18.515 8.441 34.290 1.00 83.31 98 ILE A C 1
ATOM 831 O O . ILE A 1 98 ? -18.944 8.376 35.445 1.00 83.31 98 ILE A O 1
ATOM 835 N N . TYR A 1 99 ? -17.788 9.476 33.857 1.00 78.38 99 TYR A N 1
ATOM 836 C CA . TYR A 1 99 ? -17.416 10.599 34.713 1.00 78.38 99 TYR A CA 1
ATOM 837 C C . TYR A 1 99 ? -18.653 11.294 35.303 1.00 78.38 99 TYR A C 1
ATOM 839 O O . TYR A 1 99 ? -18.763 11.406 36.525 1.00 78.38 99 TYR A O 1
ATOM 847 N N . LYS A 1 100 ? -19.644 11.652 34.474 1.00 78.75 100 LYS A N 1
ATOM 848 C CA . LYS A 1 100 ? -20.905 12.279 34.915 1.00 78.75 100 LYS A CA 1
ATOM 849 C C . LYS A 1 100 ? -21.702 11.416 35.897 1.00 78.75 100 LYS A C 1
ATOM 851 O O . LYS A 1 100 ? -22.289 11.960 36.828 1.00 78.75 100 LYS A O 1
ATOM 856 N N . ARG A 1 101 ? -21.712 10.088 35.726 1.00 76.94 101 ARG A N 1
ATOM 857 C CA . ARG A 1 101 ? -22.373 9.146 36.653 1.00 76.94 101 ARG A CA 1
ATOM 858 C C . ARG A 1 101 ? -21.618 8.964 37.971 1.00 76.94 101 ARG A C 1
ATOM 860 O O . ARG A 1 101 ? -22.242 8.655 38.980 1.00 76.94 101 ARG A O 1
ATOM 867 N N . SER A 1 102 ? -20.298 9.140 37.961 1.00 72.75 102 SER A N 1
ATOM 868 C CA . SER A 1 102 ? -19.436 8.997 39.143 1.00 72.75 102 SER A CA 1
ATOM 869 C C . SER A 1 102 ? -19.344 10.258 40.012 1.00 72.75 102 SER A C 1
ATOM 871 O O . SER A 1 102 ? -18.852 10.189 41.139 1.00 72.75 102 SER A O 1
ATOM 873 N N . LEU A 1 103 ? -19.826 11.408 39.520 1.00 68.44 103 LEU A N 1
ATOM 874 C CA . LEU A 1 103 ? -19.854 12.646 40.295 1.00 68.44 103 LEU A CA 1
ATOM 875 C C . LEU A 1 103 ? -20.838 12.511 41.472 1.00 68.44 103 LEU A C 1
ATOM 877 O O . LEU A 1 103 ? -22.017 12.216 41.259 1.00 68.44 103 LEU A O 1
ATOM 881 N N . PRO A 1 104 ? -20.397 12.744 42.722 1.00 68.12 104 PRO A N 1
ATOM 882 C CA . PRO A 1 104 ? -21.288 12.686 43.869 1.00 68.12 104 PRO A CA 1
ATOM 883 C C . PRO A 1 104 ? -22.353 13.777 43.736 1.00 68.12 104 PRO A C 1
ATOM 885 O O . PRO A 1 104 ? -22.032 14.943 43.498 1.00 68.12 104 PRO A O 1
ATOM 888 N N . LEU A 1 105 ? -23.625 13.399 43.912 1.00 64.00 105 LEU A N 1
ATOM 889 C CA . LEU A 1 105 ? -24.747 14.330 44.021 1.00 64.00 105 LEU A CA 1
ATOM 890 C C . LEU A 1 105 ? -24.441 15.327 45.143 1.00 64.00 105 LEU A C 1
ATOM 892 O O . LEU A 1 105 ? -24.632 15.021 46.323 1.00 64.00 105 LEU A O 1
ATOM 896 N N . GLN A 1 106 ? -23.971 16.524 44.786 1.00 62.44 106 GLN A N 1
ATOM 897 C CA . GLN A 1 106 ? -23.961 17.648 45.709 1.00 62.44 106 GLN A CA 1
ATOM 898 C C . GLN A 1 106 ? -25.423 17.957 46.025 1.00 62.44 106 GLN A C 1
ATOM 900 O O . GLN A 1 106 ? -26.134 18.587 45.240 1.00 62.44 106 GLN A O 1
ATOM 905 N N . ARG A 1 107 ? -25.899 17.431 47.159 1.00 54.38 107 ARG A N 1
ATOM 906 C CA . ARG A 1 107 ? -27.192 17.799 47.731 1.00 54.38 107 ARG A CA 1
ATOM 907 C C . ARG A 1 107 ? -27.149 19.308 47.949 1.00 54.38 107 ARG A C 1
ATOM 909 O O . ARG A 1 107 ? -26.385 19.780 48.786 1.00 54.38 107 ARG A O 1
ATOM 916 N N . ARG A 1 108 ? -27.924 20.044 47.150 1.00 51.53 108 ARG A N 1
ATOM 917 C CA . ARG A 1 108 ? -28.198 21.465 47.374 1.00 51.53 108 ARG A CA 1
ATOM 918 C C . ARG A 1 108 ? -28.779 21.608 48.783 1.00 51.53 108 ARG A C 1
ATOM 920 O O . ARG A 1 108 ? -29.826 21.022 49.057 1.00 51.53 108 ARG A O 1
ATOM 927 N N . GLY A 1 109 ? -28.046 22.304 49.650 1.00 48.03 109 GLY A N 1
ATOM 928 C CA . GLY A 1 109 ? -28.587 22.926 50.858 1.00 48.03 109 GLY A CA 1
ATOM 929 C C . GLY A 1 109 ? -29.297 24.223 50.514 1.00 48.03 109 GLY A C 1
ATOM 930 O O . GLY A 1 109 ? -28.965 24.799 49.450 1.00 48.03 109 GLY A O 1
#

Secondary structure (DSSP, 8-state):
-HHHHHHHHHHHHHHHHHHHHHHTT-SS-----TTTT--HHHHHHHHTTSS-TTS-----TTHHHHHHHHHHHHHHHHHHHHHHHHHHHHHHHHHHHHHHHHS------

Foldseek 3Di:
DVLVVLLVVQLVVLVVVQVVVVVVVPPDHDDDDPCSSPDPVRVVVVVVPDDDPPDDDPPPPCVVVVVVVVVVVVVVVVVVVVVVVVVVVVVVVVVVVVVVVPDPPPPDD

Nearest PDB structures (foldseek):
  3f75-assembly1_P  TM=9.377E-01  e=1.536E-02  Toxoplasma gondii RH
  8h3h-assembly1_A  TM=2.298E-01  e=3.573E+00  Homo sapiens

Radius of gyration: 24.52 Å; Cα contacts (8 Å, |Δi|>4): 27; chains: 1; bounding box: 49×36×81 Å

Solvent-accessible surface area (backbone atoms only — not comparable to full-atom values): 6582 Å² total; per-residue (Å²): 109,70,65,60,53,52,33,51,52,38,27,52,54,42,51,52,48,30,54,57,50,44,73,66,67,52,102,61,77,61,74,88,53,101,59,35,53,49,52,70,69,57,53,50,63,74,55,73,76,82,70,64,92,83,61,76,74,76,81,67,83,48,64,65,56,50,51,50,52,54,51,52,53,54,50,52,53,50,51,50,53,52,50,63,46,49,57,54,51,51,53,48,51,53,51,50,50,51,50,64,72,67,54,79,82,76,76,82,125

Or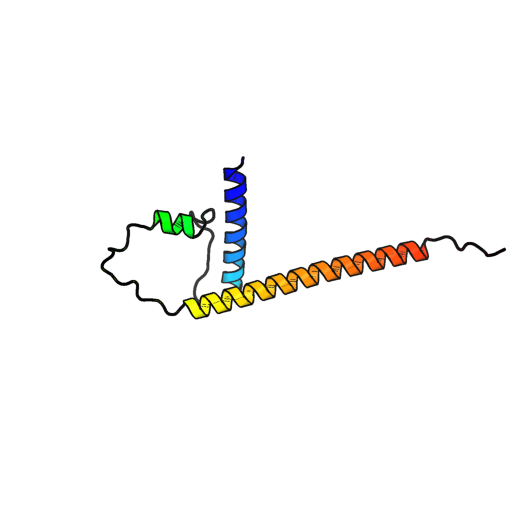ganism: NCBI:txid1234261

Sequence (109 aa):
IQEETLRFQTFKQTLLTVVKTNILQLSYEAELNAYADFTNSEFDSQKKGLIPSSQKRNHFNDDEQIEQLLFEL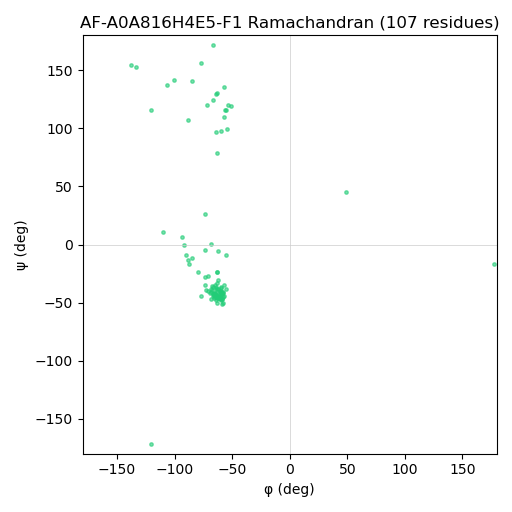RNIEKQQYMFDKSEREEELEEREQIYKRSLPLQRRG

InterPro domains:
  IPR013201 Cathepsin propeptide inhibitor domain (I29) [PF08246] (2-43)
  IPR038765 Papain-like cysteine peptidase superfamily [SSF54001] (2-61)

pLDDT: mean 75.77, std 12.92, range [45.47, 91.94]

Mean predicted aligned error: 16.41 Å